Protein AF-A0A7Y4QPN0-F1 (afdb_monomer_lite)

Secondary structure (DSSP, 8-state):
-EEP-STTTS--SS--EEEEE-HHHHHH-GGG-S-TTT-EEEEEEEEEESS--BSSEEETTEEE-SS-EEEEETTTEEEEEEE-BS-TBTTEEEEEETTS-EEEEEGGG-BGGGGTEE-TTS---B--S-HHHHTS-EEE-

pLDDT: mean 90.71, std 7.28, range [56.94, 98.0]

Radius of gyration: 14.41 Å; chains: 1; bounding box: 36×32×32 Å

Structure (mmCIF, N/CA/C/O backbone):
data_AF-A0A7Y4QPN0-F1
#
_entry.id   AF-A0A7Y4QPN0-F1
#
loop_
_atom_site.group_PDB
_atom_site.id
_atom_site.type_symbol
_atom_site.label_atom_id
_atom_site.label_alt_id
_atom_site.label_comp_id
_atom_site.label_asym_id
_atom_site.label_entity_id
_atom_site.label_seq_id
_atom_site.pdbx_PDB_ins_code
_atom_site.Cartn_x
_atom_site.Cartn_y
_atom_site.Cartn_z
_atom_site.occupancy
_atom_site.B_iso_or_equiv
_atom_site.auth_seq_id
_atom_site.auth_comp_id
_atom_site.auth_asym_id
_atom_site.auth_atom_id
_atom_site.pdbx_PDB_model_num
ATOM 1 N N . ALA A 1 1 ? 5.530 -1.157 -14.576 1.00 84.69 1 ALA A N 1
ATOM 2 C CA . ALA A 1 1 ? 6.684 -0.924 -13.682 1.00 84.69 1 ALA A CA 1
ATOM 3 C C . ALA A 1 1 ? 7.989 -1.080 -14.460 1.00 84.69 1 ALA A C 1
ATOM 5 O O . ALA A 1 1 ? 8.014 -1.862 -15.405 1.00 84.69 1 ALA A O 1
ATOM 6 N N . LEU A 1 2 ? 9.055 -0.368 -14.081 1.00 88.00 2 LEU A N 1
ATOM 7 C CA . LEU A 1 2 ? 10.410 -0.590 -14.615 1.00 88.00 2 LEU A CA 1
ATOM 8 C C . LEU A 1 2 ? 11.257 -1.393 -13.610 1.00 88.00 2 LEU A C 1
ATOM 10 O O . LEU A 1 2 ? 10.964 -1.311 -12.418 1.00 88.00 2 LEU A O 1
ATOM 14 N N . PRO A 1 3 ? 12.286 -2.147 -14.044 1.00 90.00 3 PRO A N 1
ATOM 15 C CA . PRO A 1 3 ? 13.166 -2.896 -13.141 1.00 90.00 3 PRO A CA 1
ATOM 16 C C . PRO A 1 3 ? 13.888 -2.017 -12.113 1.00 90.00 3 PRO A C 1
ATOM 18 O O . PRO A 1 3 ? 14.371 -0.930 -12.442 1.00 90.00 3 PRO A O 1
ATOM 21 N N . SER A 1 4 ? 14.016 -2.520 -10.883 1.00 87.56 4 SER A N 1
ATOM 22 C CA . SER A 1 4 ? 14.806 -1.879 -9.832 1.00 87.56 4 SER A CA 1
ATOM 23 C C . SER A 1 4 ? 16.281 -1.831 -10.203 1.00 87.56 4 SER A C 1
ATOM 25 O O . SER A 1 4 ? 16.864 -2.811 -10.676 1.00 87.56 4 SER A O 1
ATOM 27 N N . LYS A 1 5 ? 16.893 -0.677 -9.935 1.00 84.00 5 LYS A N 1
ATOM 28 C CA . LYS A 1 5 ? 18.319 -0.429 -10.161 1.00 84.00 5 LYS A CA 1
ATOM 29 C C . LYS A 1 5 ? 19.175 -0.703 -8.921 1.00 84.00 5 LYS A C 1
ATOM 31 O O . LYS A 1 5 ? 20.396 -0.623 -9.022 1.00 84.00 5 LYS A O 1
ATOM 36 N N . LYS A 1 6 ? 18.579 -1.014 -7.762 1.00 82.25 6 LYS A N 1
ATOM 37 C CA . LYS A 1 6 ? 19.346 -1.276 -6.537 1.00 82.25 6 LYS A CA 1
ATOM 38 C C . LYS A 1 6 ? 19.927 -2.689 -6.534 1.00 82.25 6 LYS A C 1
ATOM 40 O O . LYS A 1 6 ? 19.166 -3.654 -6.674 1.00 82.25 6 LYS A O 1
ATOM 45 N N . PRO A 1 7 ? 21.241 -2.829 -6.278 1.00 83.88 7 PRO A N 1
ATOM 46 C CA . PRO A 1 7 ? 21.863 -4.127 -6.052 1.00 83.88 7 PRO A CA 1
ATOM 47 C C . PRO A 1 7 ? 21.115 -4.932 -4.979 1.00 83.88 7 PRO A C 1
ATOM 49 O O . PRO A 1 7 ? 20.819 -4.420 -3.901 1.00 83.88 7 PRO A O 1
ATOM 52 N N . GLY A 1 8 ? 20.778 -6.183 -5.293 1.00 86.00 8 GLY A N 1
ATOM 53 C CA . GLY A 1 8 ? 20.008 -7.079 -4.419 1.00 86.00 8 GLY A CA 1
ATOM 54 C C . GLY A 1 8 ? 18.487 -7.032 -4.608 1.00 86.00 8 GLY A C 1
ATOM 55 O O . GLY A 1 8 ? 17.811 -7.964 -4.192 1.00 86.00 8 GLY A O 1
ATOM 56 N N . TYR A 1 9 ? 17.949 -6.010 -5.283 1.00 88.12 9 TYR A N 1
ATOM 57 C CA . TYR A 1 9 ? 16.516 -5.903 -5.605 1.00 88.12 9 TYR A CA 1
ATOM 58 C C . TYR A 1 9 ? 16.236 -5.952 -7.106 1.00 88.12 9 TYR A C 1
ATOM 60 O O . TYR A 1 9 ? 15.074 -5.935 -7.512 1.00 88.12 9 TYR A O 1
ATOM 68 N N . THR A 1 10 ? 17.275 -6.014 -7.939 1.00 91.38 10 THR A N 1
ATOM 69 C CA . THR A 1 10 ? 17.132 -6.206 -9.382 1.00 91.38 10 THR A CA 1
ATOM 70 C C . THR A 1 10 ? 16.358 -7.501 -9.666 1.00 91.38 10 THR A C 1
ATOM 72 O O . THR A 1 10 ? 16.699 -8.544 -9.101 1.00 91.38 10 THR A O 1
ATOM 75 N N . PRO A 1 11 ? 15.319 -7.459 -10.518 1.00 94.50 11 PRO A N 1
ATOM 76 C CA . PRO A 1 11 ? 14.606 -8.658 -10.941 1.00 94.50 11 PRO A CA 1
ATOM 77 C C . PRO A 1 11 ? 15.528 -9.714 -11.552 1.00 94.50 11 PRO A C 1
ATOM 79 O O . PRO A 1 11 ? 16.516 -9.393 -12.213 1.00 94.50 11 PRO A O 1
ATOM 82 N N . THR A 1 12 ? 15.165 -10.980 -11.379 1.00 94.31 12 THR A N 1
ATOM 83 C CA . THR A 1 12 ? 15.828 -12.134 -11.995 1.00 94.31 12 THR A CA 1
ATOM 84 C C . THR A 1 12 ? 14.836 -12.909 -12.861 1.00 94.31 12 THR A C 1
ATOM 86 O O . THR A 1 12 ? 13.638 -12.629 -12.859 1.00 94.31 12 THR A O 1
ATOM 89 N N . SER A 1 13 ? 15.309 -13.929 -13.578 1.00 94.44 13 SER A N 1
ATOM 90 C CA . SER A 1 13 ? 14.431 -14.854 -14.308 1.00 94.44 13 SER A CA 1
ATOM 91 C C . SER A 1 13 ? 13.518 -15.686 -13.398 1.00 94.44 13 SER A C 1
ATOM 93 O O . SER A 1 13 ? 12.538 -16.241 -13.881 1.00 94.44 13 SER A O 1
ATOM 95 N N . PHE A 1 14 ? 13.839 -15.796 -12.103 1.00 94.06 14 PHE A N 1
ATOM 96 C CA . PHE A 1 14 ? 13.081 -16.592 -11.129 1.00 94.06 14 PHE A CA 1
ATOM 97 C C . PHE A 1 14 ? 12.181 -15.744 -10.225 1.00 94.06 14 PHE A C 1
ATOM 99 O O . PHE A 1 14 ? 11.198 -16.254 -9.697 1.00 94.06 14 PHE A O 1
ATOM 106 N N . SER A 1 15 ? 12.513 -14.466 -10.027 1.00 93.94 15 SER A N 1
ATOM 107 C CA . SER A 1 15 ? 11.762 -13.550 -9.167 1.00 93.94 15 SER A CA 1
ATOM 108 C C . SER A 1 15 ? 11.711 -12.162 -9.790 1.00 93.94 15 SER A C 1
ATOM 110 O O . SER A 1 15 ? 12.745 -11.520 -9.992 1.00 93.94 15 SER A O 1
ATOM 112 N N . SER A 1 16 ? 10.501 -11.718 -10.115 1.00 94.88 16 SER A N 1
ATOM 113 C CA . SER A 1 16 ? 10.235 -10.447 -10.779 1.00 94.88 16 SER A CA 1
ATOM 114 C C . SER A 1 16 ? 8.795 -10.036 -10.488 1.00 94.88 16 SER A C 1
ATOM 116 O O . SER A 1 16 ? 7.860 -10.570 -11.083 1.00 94.88 16 SER A O 1
ATOM 118 N N . THR A 1 17 ? 8.597 -9.135 -9.529 1.00 93.38 17 THR A N 1
ATOM 119 C CA . THR A 1 17 ? 7.265 -8.721 -9.078 1.00 93.38 17 THR A CA 1
ATOM 120 C C . THR A 1 17 ? 7.198 -7.224 -8.821 1.00 93.38 17 THR A C 1
ATOM 122 O O . THR A 1 17 ? 8.151 -6.607 -8.355 1.00 93.38 17 THR A O 1
ATOM 125 N N . ALA A 1 18 ? 6.063 -6.632 -9.171 1.00 91.81 18 ALA A N 1
ATOM 126 C CA . ALA A 1 18 ? 5.687 -5.281 -8.775 1.00 91.81 18 ALA A CA 1
ATOM 127 C C . ALA A 1 18 ? 4.483 -5.332 -7.824 1.00 91.81 18 ALA A C 1
ATOM 129 O O . ALA A 1 18 ? 3.768 -4.355 -7.688 1.00 91.81 18 ALA A O 1
ATOM 130 N N . ILE A 1 19 ? 4.217 -6.487 -7.215 1.00 93.25 19 ILE A N 1
ATOM 131 C CA . ILE A 1 19 ? 3.146 -6.681 -6.244 1.00 93.25 19 ILE A CA 1
ATOM 132 C C . ILE A 1 19 ? 3.761 -6.713 -4.852 1.00 93.25 19 ILE A C 1
ATOM 134 O O . ILE A 1 19 ? 4.782 -7.373 -4.643 1.00 93.25 19 ILE A O 1
ATOM 138 N N . ILE A 1 20 ? 3.115 -6.030 -3.914 1.00 93.56 20 ILE A N 1
ATOM 139 C CA . ILE A 1 20 ? 3.449 -6.053 -2.489 1.00 93.56 20 ILE A CA 1
ATOM 140 C C . ILE A 1 20 ? 2.230 -6.470 -1.673 1.00 93.56 20 ILE A C 1
ATOM 142 O O . ILE A 1 20 ? 1.093 -6.293 -2.115 1.00 93.56 20 ILE A O 1
ATOM 146 N N . VAL A 1 21 ? 2.474 -7.048 -0.498 1.00 95.19 21 VAL A N 1
ATOM 147 C CA . VAL A 1 21 ? 1.431 -7.566 0.399 1.00 95.19 21 VAL A CA 1
ATOM 148 C C . VAL A 1 21 ? 1.195 -6.653 1.599 1.00 95.19 21 VAL A C 1
ATOM 150 O O . VAL A 1 21 ? 2.109 -6.013 2.100 1.00 95.19 21 VAL A O 1
ATOM 153 N N . SER A 1 22 ? -0.020 -6.642 2.126 1.00 94.81 22 SER A N 1
ATOM 154 C CA . SER A 1 22 ? -0.339 -5.946 3.367 1.00 94.81 22 SER A CA 1
ATOM 155 C C . SER A 1 22 ? 0.330 -6.593 4.581 1.00 94.81 22 SER A C 1
ATOM 157 O O . SER A 1 22 ? -0.013 -7.716 4.961 1.00 94.81 22 SER A O 1
ATOM 159 N N . GLN A 1 23 ? 1.251 -5.882 5.246 1.00 95.06 23 GLN A N 1
ATOM 160 C CA . GLN A 1 23 ? 1.844 -6.386 6.492 1.00 95.06 23 GLN A CA 1
ATOM 161 C C . GLN A 1 23 ? 0.801 -6.494 7.609 1.00 95.06 23 GLN A C 1
ATOM 163 O O . GLN A 1 23 ? 0.921 -7.366 8.465 1.00 95.06 23 GLN A O 1
ATOM 168 N N . LEU A 1 24 ? -0.256 -5.669 7.589 1.00 93.44 24 LEU A N 1
ATOM 169 C CA . LEU A 1 24 ? -1.390 -5.812 8.507 1.00 93.44 24 LEU A CA 1
ATOM 170 C C . LEU A 1 24 ? -1.960 -7.234 8.441 1.00 93.44 24 LEU A C 1
ATOM 172 O O . LEU A 1 24 ? -2.182 -7.868 9.473 1.00 93.44 24 LEU A O 1
ATOM 176 N N . VAL A 1 25 ? -2.162 -7.746 7.226 1.00 91.62 25 VAL A N 1
ATOM 177 C CA . VAL A 1 25 ? -2.688 -9.094 6.990 1.00 91.62 25 VAL A CA 1
ATOM 178 C C . VAL A 1 25 ? -1.707 -10.151 7.492 1.00 91.62 25 VAL A C 1
ATOM 180 O O . VAL A 1 25 ? -2.131 -11.104 8.145 1.00 91.62 25 VAL A O 1
ATOM 183 N N . LEU A 1 26 ? -0.406 -9.966 7.240 1.00 92.44 26 LEU A N 1
ATOM 184 C CA . LEU A 1 26 ? 0.641 -10.868 7.733 1.00 92.44 26 LEU A CA 1
ATOM 185 C C . LEU A 1 26 ? 0.705 -10.899 9.269 1.00 92.44 26 LEU A C 1
ATOM 187 O O . LEU A 1 26 ? 0.881 -11.965 9.853 1.00 92.44 26 LEU A O 1
ATOM 191 N N . ASN A 1 27 ? 0.527 -9.750 9.922 1.00 91.75 27 ASN A N 1
ATOM 192 C CA . ASN A 1 27 ? 0.617 -9.608 11.374 1.00 91.75 27 ASN A CA 1
ATOM 193 C C . ASN A 1 27 ? -0.647 -10.098 12.098 1.00 91.75 27 ASN A C 1
ATOM 195 O O . ASN A 1 27 ? -0.553 -10.723 13.154 1.00 91.75 27 ASN A O 1
ATOM 199 N N . LYS A 1 28 ? -1.840 -9.774 11.583 1.00 88.25 28 LYS A N 1
ATOM 200 C CA . LYS A 1 28 ? -3.124 -10.074 12.243 1.00 88.25 28 LYS A CA 1
ATOM 201 C C . LYS A 1 28 ? -3.712 -11.420 11.839 1.00 88.25 28 LYS A C 1
ATOM 203 O O . LYS A 1 28 ? -4.438 -12.020 12.631 1.00 88.25 28 LYS A O 1
ATOM 208 N N . GLY A 1 29 ? -3.412 -11.882 10.628 1.00 88.38 29 GLY A N 1
ATOM 209 C CA . GLY A 1 29 ? -4.105 -12.992 9.990 1.00 88.38 29 GLY A CA 1
ATOM 210 C C . GLY A 1 29 ? -5.476 -12.583 9.441 1.00 88.38 29 GLY A C 1
ATOM 211 O O . GLY A 1 29 ? -6.187 -11.752 10.010 1.00 88.38 29 GLY A O 1
ATOM 212 N N . LEU A 1 30 ? -5.873 -13.210 8.330 1.00 86.12 30 LEU A N 1
ATOM 213 C CA . LEU A 1 30 ? -7.129 -12.913 7.625 1.00 86.12 30 LEU A CA 1
ATOM 214 C C . LEU A 1 30 ? -8.370 -13.098 8.518 1.00 86.12 30 LEU A C 1
ATOM 216 O O . LEU A 1 30 ? -9.333 -12.346 8.414 1.00 86.12 30 LEU A O 1
ATOM 220 N N . ASN A 1 31 ? -8.335 -14.057 9.447 1.00 85.12 31 ASN A N 1
ATOM 221 C CA . ASN A 1 31 ? -9.440 -14.356 10.365 1.00 85.12 31 ASN A CA 1
ATOM 222 C C . ASN A 1 31 ? -9.690 -13.271 11.425 1.00 85.12 31 ASN A C 1
ATOM 224 O O . ASN A 1 31 ? -10.682 -13.350 12.150 1.00 85.12 31 ASN A O 1
ATOM 228 N N . LYS A 1 32 ? -8.775 -12.309 11.579 1.00 83.00 32 LYS A N 1
ATOM 229 C CA . LYS A 1 32 ? -8.895 -11.223 12.556 1.00 83.00 32 LYS A CA 1
ATOM 230 C C . LYS A 1 32 ? -9.278 -9.891 11.931 1.00 83.00 32 LYS A C 1
ATOM 232 O O . LYS A 1 32 ? -9.544 -8.966 12.696 1.00 83.00 32 LYS A O 1
ATOM 237 N N . LEU A 1 33 ? -9.330 -9.795 10.601 1.00 85.44 33 LEU A N 1
ATOM 238 C CA . LEU A 1 33 ? -9.683 -8.573 9.879 1.00 85.44 33 LEU A CA 1
ATOM 239 C C . LEU A 1 33 ? -11.178 -8.278 10.004 1.00 85.44 33 LEU A C 1
ATOM 241 O O . LEU A 1 33 ? -12.019 -9.132 9.729 1.00 85.44 33 LEU A O 1
ATOM 245 N N . ARG A 1 34 ? -11.519 -7.050 10.401 1.00 86.25 34 ARG A N 1
ATOM 246 C CA . ARG A 1 34 ? -12.919 -6.654 10.633 1.00 86.25 34 ARG A CA 1
ATOM 247 C C . ARG A 1 34 ? -13.722 -6.405 9.358 1.00 86.25 34 ARG A C 1
ATOM 249 O O . ARG A 1 34 ? -14.945 -6.469 9.413 1.00 86.25 34 ARG A O 1
ATOM 256 N N . ASN A 1 35 ? -13.070 -6.099 8.235 1.00 87.19 35 ASN A N 1
ATOM 257 C CA . ASN A 1 35 ? -13.757 -5.836 6.968 1.00 87.19 35 ASN A CA 1
ATOM 258 C C . ASN A 1 35 ? -12.993 -6.392 5.750 1.00 87.19 35 ASN A C 1
ATOM 260 O O . ASN A 1 35 ? -12.373 -5.627 5.009 1.00 87.19 35 ASN A O 1
ATOM 264 N N . PRO A 1 36 ? -13.050 -7.715 5.515 1.00 85.62 36 PRO A N 1
ATOM 265 C CA . PRO A 1 36 ? -12.365 -8.362 4.396 1.00 85.62 36 PRO A CA 1
ATOM 266 C C . PRO A 1 36 ? -12.682 -7.757 3.020 1.00 85.62 36 PRO A C 1
ATOM 268 O O . PRO A 1 36 ? -11.789 -7.599 2.195 1.00 85.62 36 PRO A O 1
ATOM 271 N N . ALA A 1 37 ? -13.932 -7.344 2.799 1.00 89.06 37 ALA A N 1
ATOM 272 C CA . ALA A 1 37 ? -14.380 -6.747 1.540 1.00 89.06 37 ALA A CA 1
ATOM 273 C C . ALA A 1 37 ? -13.896 -5.301 1.328 1.00 89.06 37 ALA A C 1
ATOM 275 O O . ALA A 1 37 ? -14.208 -4.686 0.318 1.00 89.06 37 ALA A O 1
ATOM 276 N N . ARG A 1 38 ? -13.173 -4.706 2.280 1.00 88.62 38 ARG A N 1
ATOM 277 C CA . ARG A 1 38 ? -12.565 -3.381 2.094 1.00 88.62 38 ARG A CA 1
ATOM 278 C C . ARG A 1 38 ? -11.073 -3.362 2.393 1.00 88.62 38 ARG A C 1
ATOM 280 O O . ARG A 1 38 ? -10.414 -2.407 2.018 1.00 88.62 38 ARG A O 1
ATOM 287 N N . THR A 1 39 ? -10.532 -4.395 3.037 1.00 93.69 39 THR A N 1
ATOM 288 C CA . THR A 1 39 ? -9.102 -4.478 3.344 1.00 93.69 39 THR A CA 1
ATOM 289 C C . THR A 1 39 ? -8.314 -5.007 2.152 1.00 93.69 39 THR A C 1
ATOM 291 O O . THR A 1 39 ? -8.434 -6.176 1.779 1.00 93.69 39 THR A O 1
ATOM 294 N N . VAL A 1 40 ? -7.460 -4.148 1.604 1.00 95.00 40 VAL A N 1
ATOM 295 C CA . VAL A 1 40 ? -6.477 -4.480 0.575 1.00 95.00 40 VAL A CA 1
ATOM 296 C C . VAL A 1 40 ? -5.424 -5.434 1.144 1.00 95.00 40 VAL A C 1
ATOM 298 O O . VAL A 1 40 ? -4.818 -5.181 2.187 1.00 95.00 40 VAL A O 1
ATOM 301 N N . VAL A 1 41 ? -5.196 -6.538 0.434 1.00 94.88 41 VAL A N 1
ATOM 302 C CA . VAL A 1 41 ? -4.164 -7.540 0.727 1.00 94.88 41 VAL A CA 1
ATOM 303 C C . VAL A 1 41 ? -2.983 -7.410 -0.219 1.00 94.88 41 VAL A C 1
ATOM 305 O O . VAL A 1 41 ? -1.855 -7.587 0.229 1.00 94.88 41 VAL A O 1
ATOM 308 N N . PHE A 1 42 ? -3.214 -7.081 -1.490 1.00 95.56 42 PHE A N 1
ATOM 309 C CA . PHE A 1 42 ? -2.140 -6.825 -2.445 1.00 95.56 42 PHE A CA 1
ATOM 310 C C . PHE A 1 42 ? -2.350 -5.504 -3.169 1.00 95.56 42 PHE A C 1
ATOM 312 O O . PHE A 1 42 ? -3.474 -5.164 -3.543 1.00 95.56 42 PHE A O 1
ATOM 319 N N . GLN A 1 43 ? -1.247 -4.800 -3.400 1.00 93.62 43 GLN A N 1
ATOM 320 C CA . GLN A 1 43 ? -1.220 -3.572 -4.183 1.00 93.62 43 GLN A CA 1
ATOM 321 C C . GLN A 1 43 ? -0.004 -3.517 -5.106 1.00 93.62 43 GLN A C 1
ATOM 323 O O . GLN A 1 43 ? 0.965 -4.266 -4.943 1.00 93.62 43 GLN A O 1
ATOM 328 N N . GLU A 1 44 ? -0.063 -2.619 -6.085 1.00 92.00 44 GLU A N 1
ATOM 329 C CA . GLU A 1 44 ? 0.982 -2.467 -7.092 1.00 92.00 44 GLU A CA 1
ATOM 330 C C . GLU A 1 44 ? 2.041 -1.458 -6.644 1.00 92.00 44 GLU A C 1
ATOM 332 O O . GLU A 1 44 ? 1.748 -0.310 -6.317 1.00 92.00 44 GLU A O 1
ATOM 337 N N . HIS A 1 45 ? 3.296 -1.875 -6.704 1.00 90.94 45 HIS A N 1
ATOM 338 C CA . HIS A 1 45 ? 4.487 -1.062 -6.546 1.00 90.94 45 HIS A CA 1
ATOM 339 C C . HIS A 1 45 ? 4.915 -0.457 -7.888 1.00 90.94 45 HIS A C 1
ATOM 341 O O . HIS A 1 45 ? 4.820 -1.086 -8.942 1.00 90.94 45 HIS A O 1
ATOM 347 N N . TYR A 1 46 ? 5.455 0.761 -7.883 1.00 88.50 46 TYR A N 1
ATOM 348 C CA . TYR A 1 46 ? 5.848 1.429 -9.129 1.00 88.50 46 TYR A CA 1
ATOM 349 C C . TYR A 1 46 ? 7.065 0.798 -9.837 1.00 88.50 46 TYR A C 1
ATOM 351 O O . TYR A 1 46 ? 7.277 1.009 -11.038 1.00 88.50 46 TYR A O 1
ATOM 359 N N . VAL A 1 47 ? 7.859 0.013 -9.108 1.00 88.69 47 VAL A N 1
ATOM 360 C CA . VAL A 1 47 ? 9.078 -0.662 -9.586 1.00 88.69 47 VAL A CA 1
ATOM 361 C C . VAL A 1 47 ? 8.925 -2.167 -9.509 1.00 88.69 47 VAL A C 1
ATOM 363 O O . VAL A 1 47 ? 8.373 -2.692 -8.549 1.00 88.69 47 VAL A O 1
ATOM 366 N N . LEU A 1 48 ? 9.459 -2.839 -10.526 1.00 91.69 48 LEU A N 1
ATOM 367 C CA . LEU A 1 48 ? 9.581 -4.284 -10.616 1.00 91.69 48 LEU A CA 1
ATOM 368 C C . LEU A 1 48 ? 10.845 -4.716 -9.865 1.00 91.69 48 LEU A C 1
ATOM 370 O O . LEU A 1 48 ? 11.942 -4.251 -10.183 1.00 91.69 48 LEU A O 1
ATOM 374 N N . MET A 1 49 ? 10.707 -5.593 -8.879 1.00 91.56 49 MET A N 1
ATOM 375 C CA . MET A 1 49 ? 11.778 -5.999 -7.969 1.00 91.56 49 MET A CA 1
ATOM 376 C C . MET A 1 49 ? 11.939 -7.522 -7.953 1.00 91.56 49 MET A C 1
ATOM 378 O O . MET A 1 49 ? 11.000 -8.272 -8.208 1.00 91.56 49 MET A O 1
ATOM 382 N N . GLY A 1 50 ? 13.149 -7.984 -7.641 1.00 93.38 50 GLY A N 1
ATOM 383 C CA . GLY A 1 50 ? 13.441 -9.391 -7.356 1.00 93.38 50 GLY A CA 1
ATOM 384 C C . GLY A 1 50 ? 13.078 -9.817 -5.929 1.00 93.38 50 GLY A C 1
ATOM 385 O O . GLY A 1 50 ? 13.171 -10.999 -5.606 1.00 93.38 50 GLY A O 1
ATOM 386 N N . ALA A 1 51 ? 12.658 -8.873 -5.084 1.00 89.25 51 ALA A N 1
ATOM 387 C CA . ALA A 1 51 ? 12.194 -9.121 -3.726 1.00 89.25 51 ALA A CA 1
ATOM 388 C C . ALA A 1 51 ? 10.690 -8.861 -3.615 1.00 89.25 51 ALA A C 1
ATOM 390 O O . ALA A 1 51 ? 10.160 -7.967 -4.273 1.00 89.25 51 ALA A O 1
ATOM 391 N N . PHE A 1 52 ? 10.034 -9.610 -2.734 1.00 89.38 52 PHE A N 1
ATOM 392 C CA . PHE A 1 52 ? 8.637 -9.404 -2.378 1.00 89.38 52 PHE A CA 1
ATOM 393 C C . PHE A 1 52 ? 8.554 -8.570 -1.097 1.00 89.38 52 PHE A C 1
ATOM 395 O O . PHE A 1 52 ? 9.117 -8.963 -0.076 1.00 89.38 52 PHE A O 1
ATOM 402 N N . TRP A 1 53 ? 7.925 -7.398 -1.176 1.00 90.94 53 TRP A N 1
ATOM 403 C CA . TRP A 1 53 ? 7.846 -6.423 -0.080 1.00 90.94 53 TRP A CA 1
ATOM 404 C C . TRP A 1 53 ? 6.447 -6.374 0.526 1.00 90.94 53 TRP A C 1
ATOM 406 O O . TRP A 1 53 ? 5.505 -6.983 0.008 1.00 90.94 53 TRP A O 1
ATOM 416 N N . TYR A 1 54 ? 6.322 -5.644 1.630 1.00 93.06 54 TYR A N 1
ATOM 417 C CA . TYR A 1 54 ? 5.068 -5.472 2.338 1.00 93.06 54 TYR A CA 1
ATOM 418 C C . TYR A 1 54 ? 4.851 -4.025 2.774 1.00 93.06 54 TYR A C 1
ATOM 420 O O . TYR A 1 54 ? 5.780 -3.379 3.235 1.00 93.06 54 TYR A O 1
ATOM 428 N N . GLU A 1 55 ? 3.613 -3.558 2.646 1.00 93.00 55 GLU A N 1
ATOM 429 C CA . GLU A 1 55 ? 3.122 -2.257 3.116 1.00 93.00 55 GLU A CA 1
ATOM 430 C C . GLU A 1 55 ? 1.613 -2.370 3.366 1.00 93.00 55 GLU A C 1
ATOM 432 O O . GLU A 1 55 ? 0.949 -3.062 2.591 1.00 93.00 55 GLU A O 1
ATOM 437 N N . PRO A 1 56 ? 1.017 -1.713 4.375 1.00 95.06 56 PRO A N 1
ATOM 438 C CA . PRO A 1 56 ? 1.640 -0.779 5.315 1.00 95.06 56 PRO A CA 1
ATOM 439 C C . PRO A 1 56 ? 2.653 -1.443 6.250 1.00 95.06 56 PRO A C 1
ATOM 441 O O . PRO A 1 56 ? 2.395 -2.538 6.745 1.00 95.06 56 PRO A O 1
ATOM 444 N N . GLU A 1 57 ? 3.761 -0.766 6.529 1.00 92.88 57 GLU A N 1
ATOM 445 C CA . GLU A 1 57 ? 4.789 -1.174 7.485 1.00 92.88 57 GLU A CA 1
ATOM 446 C C . GLU A 1 57 ? 4.341 -0.947 8.934 1.00 92.88 57 GLU A C 1
ATOM 448 O O . GLU A 1 57 ? 3.971 0.164 9.316 1.00 92.88 57 GLU A O 1
ATOM 453 N N . GLY A 1 58 ? 4.420 -1.966 9.789 1.00 91.62 58 GLY A N 1
ATOM 454 C CA . GLY A 1 58 ? 4.023 -1.823 11.187 1.00 91.62 58 GLY A CA 1
ATOM 455 C C . GLY A 1 58 ? 4.435 -2.949 12.125 1.00 91.62 58 GLY A C 1
ATOM 456 O O . GLY A 1 58 ? 4.921 -4.009 11.728 1.00 91.62 58 GLY A O 1
ATOM 457 N N . THR A 1 59 ? 4.230 -2.705 13.418 1.00 84.56 59 THR A N 1
ATOM 458 C CA . THR A 1 59 ? 4.453 -3.663 14.508 1.00 84.56 59 THR A CA 1
ATOM 459 C C . THR A 1 59 ? 3.325 -3.539 15.531 1.00 84.56 59 THR A C 1
ATOM 461 O O . THR A 1 59 ? 2.969 -2.442 15.958 1.00 84.56 59 THR A O 1
ATOM 464 N N . GLY A 1 60 ? 2.756 -4.674 15.946 1.00 86.94 60 GLY A N 1
ATOM 465 C CA . GLY A 1 60 ? 1.630 -4.694 16.881 1.00 86.94 60 GLY A CA 1
ATOM 466 C C . GLY A 1 60 ? 0.357 -4.113 16.261 1.00 86.94 60 GLY A C 1
ATOM 467 O O . GLY A 1 60 ? -0.223 -4.713 15.348 1.00 86.94 60 GLY A O 1
ATOM 468 N N . ASP A 1 61 ? -0.091 -2.977 16.795 1.00 90.25 61 ASP A N 1
ATOM 469 C CA . ASP A 1 61 ? -1.281 -2.241 16.346 1.00 90.25 61 ASP A CA 1
ATOM 470 C C . ASP A 1 61 ? -0.952 -0.942 15.605 1.00 90.25 61 ASP A C 1
ATOM 472 O O . ASP A 1 61 ? -1.876 -0.302 15.111 1.00 90.25 61 ASP A O 1
ATOM 476 N N . THR A 1 62 ? 0.329 -0.580 15.485 1.00 95.31 62 THR A N 1
ATOM 477 C CA . THR A 1 62 ? 0.769 0.673 14.859 1.00 95.31 62 THR A CA 1
ATOM 478 C C . THR A 1 62 ? 1.429 0.402 13.513 1.00 95.31 62 THR A C 1
ATOM 480 O O . THR A 1 62 ? 2.320 -0.443 13.406 1.00 95.31 62 THR A O 1
ATOM 483 N N . TYR A 1 63 ? 1.005 1.153 12.504 1.00 96.81 63 TYR A N 1
ATOM 484 C CA . TYR A 1 63 ? 1.417 1.047 11.111 1.00 96.81 63 TYR A CA 1
ATOM 485 C C . TYR A 1 63 ? 1.738 2.432 10.540 1.00 96.81 63 TYR A C 1
ATOM 487 O O . TYR A 1 63 ? 1.295 3.453 11.058 1.00 96.81 63 TYR A O 1
ATOM 495 N N . THR A 1 64 ? 2.496 2.468 9.457 1.00 96.19 64 THR A N 1
ATOM 496 C CA . THR A 1 64 ? 2.794 3.644 8.633 1.00 96.19 64 THR A CA 1
ATOM 497 C C . THR A 1 64 ? 2.736 3.223 7.164 1.00 96.19 64 THR A C 1
ATOM 499 O O . THR A 1 64 ? 2.531 2.046 6.876 1.00 96.19 64 THR A O 1
ATOM 502 N N . GLN A 1 65 ? 2.900 4.162 6.233 1.00 94.06 65 GLN A N 1
ATOM 503 C CA . GLN A 1 65 ? 3.175 3.854 4.826 1.00 94.06 65 GLN A CA 1
ATOM 504 C C . GLN A 1 65 ? 2.142 2.962 4.113 1.00 94.06 65 GLN A C 1
ATOM 506 O O . GLN A 1 65 ? 2.459 2.233 3.179 1.00 94.06 65 GLN A O 1
ATOM 511 N N . TRP A 1 66 ? 0.855 3.065 4.466 1.00 94.94 66 TRP A N 1
ATOM 512 C CA . TRP A 1 66 ? -0.192 2.454 3.629 1.00 94.94 66 TRP A CA 1
ATOM 513 C C . TRP A 1 66 ? -0.182 3.028 2.199 1.00 94.94 66 TRP A C 1
ATOM 515 O O . TRP A 1 66 ? -0.552 2.347 1.244 1.00 94.94 66 TRP A O 1
ATOM 525 N N . HIS A 1 67 ? 0.316 4.259 2.056 1.00 94.62 67 HIS A N 1
ATOM 526 C CA . HIS A 1 67 ? 0.805 4.845 0.815 1.00 94.62 67 HIS A CA 1
ATOM 527 C C . HIS A 1 67 ? 2.180 5.490 1.052 1.00 94.62 67 HIS A C 1
ATOM 529 O O . HIS A 1 67 ? 2.501 5.837 2.192 1.00 94.62 67 HIS A O 1
ATOM 535 N N . THR A 1 68 ? 2.964 5.693 -0.010 1.00 93.00 68 THR A N 1
ATOM 536 C CA . THR A 1 68 ? 4.319 6.250 0.097 1.00 93.00 68 THR A CA 1
ATOM 537 C C . THR A 1 68 ? 4.542 7.326 -0.956 1.00 93.00 68 THR A C 1
ATOM 539 O O . THR A 1 68 ? 4.841 7.058 -2.120 1.00 93.00 68 THR A O 1
ATOM 542 N N . TYR A 1 69 ? 4.431 8.579 -0.517 1.00 93.06 69 TYR A N 1
ATOM 543 C CA . TYR A 1 69 ? 4.728 9.764 -1.308 1.00 93.06 69 TYR A CA 1
ATOM 544 C C . TYR A 1 69 ? 6.066 10.379 -0.891 1.00 93.06 69 TYR A C 1
ATOM 546 O O . TYR A 1 69 ? 6.160 11.017 0.156 1.00 93.06 69 TYR A O 1
ATOM 554 N N . THR A 1 70 ? 7.109 10.228 -1.707 1.00 90.19 70 THR A N 1
ATOM 555 C CA . THR A 1 70 ? 8.441 10.778 -1.402 1.00 90.19 70 THR A CA 1
ATOM 556 C C . THR A 1 70 ? 9.197 11.215 -2.659 1.00 90.19 70 THR A C 1
ATOM 558 O O . THR A 1 70 ? 8.910 10.774 -3.773 1.00 90.19 70 THR A O 1
ATOM 561 N N . ALA A 1 71 ? 10.148 12.137 -2.481 1.00 84.38 71 ALA A N 1
ATOM 562 C CA . ALA A 1 71 ? 11.109 12.572 -3.502 1.00 84.38 71 ALA A CA 1
ATOM 563 C C . ALA A 1 71 ? 12.245 11.564 -3.705 1.00 84.38 71 ALA A C 1
ATOM 565 O O . ALA A 1 71 ? 12.945 11.589 -4.719 1.00 84.38 71 ALA A O 1
ATOM 566 N N . SER A 1 72 ? 12.463 10.706 -2.711 1.00 73.38 72 SER A N 1
ATOM 567 C CA . SER A 1 72 ? 13.597 9.805 -2.670 1.00 73.38 72 SER A CA 1
ATOM 568 C C . SER A 1 72 ? 13.202 8.514 -1.975 1.00 73.38 72 SER A C 1
ATOM 570 O O . SER A 1 72 ? 12.883 8.514 -0.789 1.00 73.38 72 SER A O 1
ATOM 572 N N . SER A 1 73 ? 13.306 7.398 -2.687 1.00 66.88 73 SER A N 1
ATOM 573 C CA . SER A 1 73 ? 13.700 6.164 -2.029 1.00 66.88 73 SER A CA 1
ATOM 574 C C . SER A 1 73 ? 15.156 5.935 -2.385 1.00 66.88 73 SER A C 1
ATOM 576 O O . SER A 1 73 ? 15.519 5.807 -3.556 1.00 66.88 73 SER A O 1
ATOM 578 N N . SER A 1 74 ? 16.014 5.859 -1.366 1.00 56.94 74 SER A N 1
ATOM 579 C CA . SER A 1 74 ? 17.450 5.573 -1.514 1.00 56.94 74 SER A CA 1
ATOM 580 C C . SER A 1 74 ? 17.738 4.307 -2.341 1.00 56.94 74 SER A C 1
ATOM 582 O O . SER A 1 74 ? 18.881 4.046 -2.716 1.00 56.94 74 SER A O 1
ATOM 584 N N . SER A 1 75 ? 16.699 3.524 -2.629 1.00 57.59 75 SER A N 1
ATOM 585 C CA . SER A 1 75 ? 16.699 2.259 -3.324 1.00 57.59 75 SER A CA 1
ATOM 586 C C . SER A 1 75 ? 16.051 2.208 -4.703 1.00 57.59 75 SER A C 1
ATOM 588 O O . SER A 1 75 ? 16.417 1.333 -5.483 1.00 57.59 75 SER A O 1
ATOM 590 N N . GLU A 1 76 ? 15.117 3.080 -5.061 1.00 62.25 76 GLU A N 1
ATOM 591 C CA . GLU A 1 76 ? 14.386 2.910 -6.322 1.00 62.25 76 GLU A CA 1
ATOM 592 C C . GLU A 1 76 ? 14.197 4.212 -7.118 1.00 62.25 76 GLU A C 1
ATOM 594 O O . GLU A 1 76 ? 13.975 4.155 -8.333 1.00 62.25 76 GLU A O 1
ATOM 599 N N . TRP A 1 77 ? 14.289 5.386 -6.485 1.00 65.56 77 TRP A N 1
ATOM 600 C CA . TRP A 1 77 ? 14.048 6.676 -7.137 1.00 65.56 77 TRP A CA 1
ATOM 601 C C . TRP A 1 77 ? 14.700 7.838 -6.396 1.00 65.56 77 TRP A C 1
ATOM 603 O O . TRP A 1 77 ? 14.617 7.935 -5.181 1.00 65.56 77 TRP A O 1
ATOM 613 N N . SER A 1 78 ? 15.281 8.767 -7.148 1.00 68.25 78 SER A N 1
ATOM 614 C CA . SER A 1 78 ? 15.676 10.085 -6.654 1.00 68.25 78 SER A CA 1
ATOM 615 C C . SER A 1 78 ? 15.203 11.117 -7.672 1.00 68.25 78 SER A C 1
ATOM 617 O O . SER A 1 78 ? 15.542 11.005 -8.854 1.00 68.25 78 SER A O 1
ATOM 619 N N . GLY A 1 79 ? 14.365 12.068 -7.253 1.00 76.38 79 GLY A N 1
ATOM 620 C CA . GLY A 1 79 ? 13.778 13.059 -8.151 1.00 76.38 79 GLY A CA 1
ATOM 621 C C . GLY A 1 79 ? 12.586 13.808 -7.555 1.00 76.38 79 GLY A C 1
ATOM 622 O O . GLY A 1 79 ? 12.518 14.068 -6.359 1.00 76.38 79 GLY A O 1
ATOM 623 N N . THR A 1 80 ? 11.636 14.194 -8.406 1.00 85.62 80 THR A N 1
ATOM 624 C CA . THR A 1 80 ? 10.402 14.865 -7.971 1.00 85.62 80 THR A CA 1
ATOM 625 C C . THR A 1 80 ? 9.574 13.941 -7.069 1.00 85.62 80 THR A C 1
ATOM 627 O O . THR A 1 80 ? 9.467 12.750 -7.386 1.00 85.62 80 THR A O 1
ATOM 630 N N . PRO A 1 81 ? 8.970 14.465 -5.981 1.00 89.06 81 PRO A N 1
ATOM 631 C CA . PRO A 1 81 ? 8.034 13.707 -5.164 1.00 89.06 81 PRO A CA 1
ATOM 632 C C . PRO A 1 81 ? 6.942 13.029 -5.990 1.00 89.06 81 PRO A C 1
ATOM 634 O O . PRO A 1 81 ? 6.354 13.646 -6.880 1.00 89.06 81 PRO A O 1
ATOM 637 N N . ARG A 1 82 ? 6.673 11.760 -5.689 1.00 90.25 82 ARG A N 1
ATOM 638 C CA . ARG A 1 82 ? 5.627 10.963 -6.335 1.00 90.25 82 ARG A CA 1
ATOM 639 C C . ARG A 1 82 ? 5.073 9.927 -5.377 1.00 90.25 82 ARG A C 1
ATOM 641 O O . ARG A 1 82 ? 5.737 9.554 -4.418 1.00 90.25 82 ARG A O 1
ATOM 648 N N . GLU A 1 83 ? 3.903 9.405 -5.717 1.00 92.69 83 GLU A N 1
ATOM 649 C CA . GLU A 1 83 ? 3.381 8.188 -5.107 1.00 92.69 83 GLU A CA 1
ATOM 650 C C . GLU A 1 83 ? 4.154 6.958 -5.623 1.00 92.69 83 GLU A C 1
ATOM 652 O O . GLU A 1 83 ? 4.529 6.894 -6.805 1.00 92.69 83 GLU A O 1
ATOM 657 N N . HIS A 1 84 ? 4.406 6.000 -4.731 1.00 90.25 84 HIS A N 1
ATOM 658 C CA . HIS A 1 84 ? 5.128 4.757 -5.005 1.00 90.25 84 HIS A CA 1
ATOM 659 C C . HIS A 1 84 ? 4.182 3.578 -5.225 1.00 90.25 84 HIS A C 1
ATOM 661 O O . HIS A 1 84 ? 4.547 2.657 -5.958 1.00 90.25 84 HIS A O 1
ATOM 667 N N . PHE A 1 85 ? 2.956 3.627 -4.701 1.00 90.69 85 PHE A N 1
ATOM 668 C CA . PHE A 1 85 ? 1.978 2.551 -4.880 1.00 90.69 85 PHE A CA 1
ATOM 669 C C . PHE A 1 85 ? 0.811 2.985 -5.768 1.00 90.69 85 PHE A C 1
ATOM 671 O O . PHE A 1 85 ? 0.510 4.170 -5.879 1.00 90.69 85 PHE A O 1
ATOM 678 N N . ASN A 1 86 ? 0.172 2.042 -6.458 1.00 89.00 86 ASN A N 1
ATOM 679 C CA . ASN A 1 86 ? -1.067 2.268 -7.214 1.00 89.00 86 ASN A CA 1
ATOM 680 C C . ASN A 1 86 ? -1.014 3.508 -8.128 1.00 89.00 86 ASN A C 1
ATOM 682 O O . ASN A 1 86 ? -1.912 4.348 -8.108 1.00 89.00 86 ASN A O 1
ATOM 686 N N . ASN A 1 87 ? 0.077 3.677 -8.883 1.00 88.62 87 ASN A N 1
ATOM 687 C CA . ASN A 1 87 ? 0.270 4.854 -9.743 1.00 88.62 87 ASN A CA 1
ATOM 688 C C . ASN A 1 87 ? 0.621 4.537 -11.201 1.00 88.62 87 ASN A C 1
ATOM 690 O O . ASN A 1 87 ? 0.719 5.458 -12.013 1.00 88.62 87 ASN A O 1
ATOM 694 N N . LEU A 1 88 ? 0.813 3.262 -11.544 1.00 85.88 88 LEU A N 1
ATOM 695 C CA . LEU A 1 88 ? 1.262 2.846 -12.875 1.00 85.88 88 LEU A CA 1
ATOM 696 C C . LEU A 1 88 ? 0.187 3.020 -13.954 1.00 85.88 88 LEU A C 1
ATOM 698 O O . LEU A 1 88 ? 0.523 3.125 -15.133 1.00 85.88 88 LEU A O 1
ATOM 702 N N . HIS A 1 89 ? -1.082 3.086 -13.554 1.00 88.56 89 HIS A N 1
ATOM 703 C CA .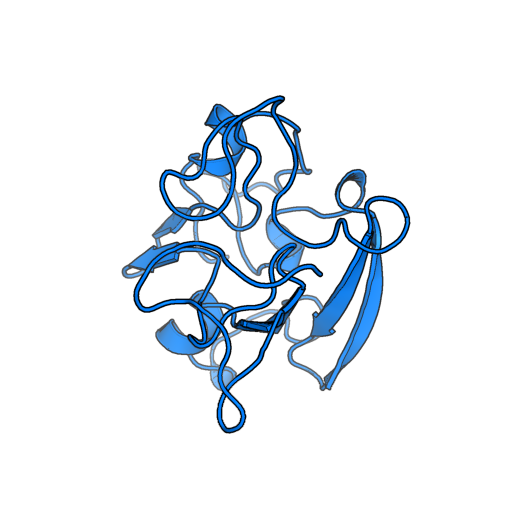 HIS A 1 89 ? -2.238 3.109 -14.442 1.00 88.56 89 HIS A CA 1
ATOM 704 C C . HIS A 1 89 ? -3.045 4.391 -14.210 1.00 88.56 89 HIS A C 1
ATOM 706 O O . HIS A 1 89 ? -3.983 4.412 -13.419 1.00 88.56 89 HIS A O 1
ATOM 712 N N . GLU A 1 90 ? -2.655 5.492 -14.863 1.00 91.38 90 GLU A N 1
ATOM 713 C CA . GLU A 1 90 ? -3.289 6.819 -14.707 1.00 91.38 90 GLU A CA 1
ATOM 714 C C . GLU A 1 90 ? -3.360 7.322 -13.250 1.00 91.38 90 GLU A C 1
ATOM 716 O O . GLU A 1 90 ? -4.396 7.821 -12.801 1.00 91.38 90 GLU A O 1
ATOM 721 N N . GLN A 1 91 ? -2.259 7.190 -12.497 1.00 91.75 91 GLN A N 1
ATOM 722 C CA . GLN A 1 91 ? -2.226 7.456 -11.047 1.00 91.75 91 GLN A CA 1
ATOM 723 C C . GLN A 1 91 ? -3.177 6.549 -10.242 1.00 91.75 91 GLN A C 1
ATOM 725 O O . GLN A 1 91 ? -3.640 6.914 -9.163 1.00 91.75 91 GLN A O 1
ATOM 730 N N . GLY A 1 92 ? -3.487 5.373 -10.780 1.00 92.06 92 GLY A N 1
ATOM 731 C CA . GLY A 1 92 ? -4.200 4.301 -10.105 1.00 92.06 92 GLY A CA 1
ATOM 732 C C . GLY A 1 92 ? -3.485 2.964 -10.249 1.00 92.06 92 GLY A C 1
ATOM 733 O O . GLY A 1 92 ? -2.445 2.850 -10.912 1.00 92.06 92 GLY A O 1
ATOM 734 N N . GLY A 1 93 ? -4.064 1.959 -9.608 1.00 91.44 93 GLY A N 1
ATOM 735 C CA . GLY A 1 93 ? -3.619 0.574 -9.659 1.00 91.44 93 GLY A CA 1
ATOM 736 C C . GLY A 1 93 ? -4.741 -0.376 -9.277 1.00 91.44 93 GLY A C 1
ATOM 737 O O . GLY A 1 93 ? -5.790 0.051 -8.781 1.00 91.44 93 GLY A O 1
ATOM 738 N N . ASN A 1 94 ? -4.523 -1.659 -9.546 1.00 91.69 94 ASN A N 1
ATOM 739 C CA . ASN A 1 94 ? -5.442 -2.704 -9.117 1.00 91.69 94 ASN A CA 1
ATOM 740 C C . ASN A 1 94 ? -5.160 -3.075 -7.662 1.00 91.69 94 ASN A C 1
ATOM 742 O O . ASN A 1 94 ? -4.055 -3.491 -7.312 1.00 91.69 94 ASN A O 1
ATOM 746 N N . LEU A 1 95 ? -6.184 -2.948 -6.830 1.00 94.06 95 LEU A N 1
ATOM 747 C CA . LEU A 1 95 ? -6.177 -3.368 -5.439 1.00 94.06 95 LEU A CA 1
ATOM 748 C C . LEU A 1 95 ? -6.842 -4.735 -5.347 1.00 94.06 95 LEU A C 1
ATOM 750 O O . LEU A 1 95 ? -7.939 -4.910 -5.873 1.00 94.06 95 LEU A O 1
ATOM 754 N N . VAL A 1 96 ? -6.195 -5.696 -4.688 1.00 95.00 96 VAL A N 1
ATOM 755 C CA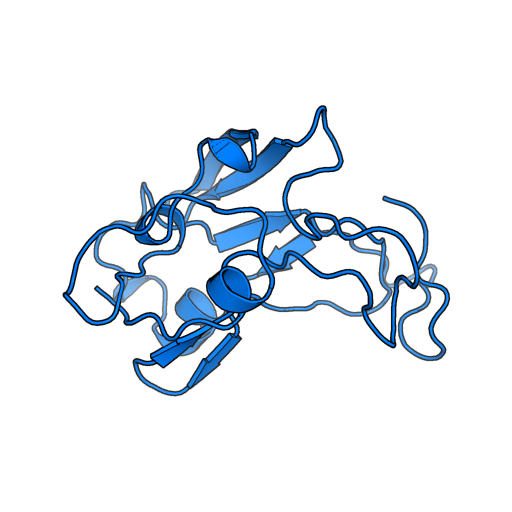 . VAL A 1 96 ? -6.788 -7.009 -4.396 1.00 95.00 96 VAL A CA 1
ATOM 756 C C . VAL A 1 96 ? -7.208 -7.035 -2.938 1.00 95.00 96 VAL A C 1
ATOM 758 O O . VAL A 1 96 ? -6.394 -6.772 -2.052 1.00 95.00 96 VAL A O 1
ATOM 761 N N . PHE A 1 97 ? -8.465 -7.373 -2.692 1.00 93.38 97 PHE A N 1
ATOM 762 C CA . PHE A 1 97 ? -9.088 -7.343 -1.376 1.00 93.38 97 PHE A CA 1
ATOM 763 C C . PHE A 1 97 ? -9.103 -8.728 -0.731 1.00 93.38 97 PHE A C 1
ATOM 765 O O . PHE A 1 97 ? -8.892 -9.756 -1.376 1.00 93.38 97 PHE A O 1
ATOM 772 N N . CYS A 1 98 ? -9.327 -8.761 0.579 1.00 89.50 98 CYS A N 1
ATOM 773 C CA . CYS A 1 98 ? -9.219 -9.976 1.383 1.00 89.50 98 CYS A CA 1
ATOM 774 C C . CYS A 1 98 ? -10.298 -11.027 1.076 1.00 89.50 98 CYS A C 1
ATOM 776 O O . CYS A 1 98 ? -10.060 -12.214 1.291 1.00 89.50 98 CYS A O 1
ATOM 778 N N . ASP A 1 99 ? -11.461 -10.633 0.572 1.00 89.62 99 ASP A N 1
ATOM 779 C CA . ASP A 1 99 ? -12.499 -11.559 0.092 1.00 89.62 99 ASP A CA 1
ATOM 780 C C . ASP A 1 99 ? -12.243 -12.075 -1.344 1.00 89.62 99 ASP A C 1
ATOM 782 O O . ASP A 1 99 ? -13.024 -12.871 -1.863 1.00 89.62 99 ASP A O 1
ATOM 786 N N . GLY A 1 100 ? -11.142 -11.648 -1.972 1.00 89.00 100 GLY A N 1
ATOM 787 C CA . GLY A 1 100 ? -10.688 -12.105 -3.281 1.00 89.00 100 GLY A CA 1
ATOM 788 C C . GLY A 1 100 ? -1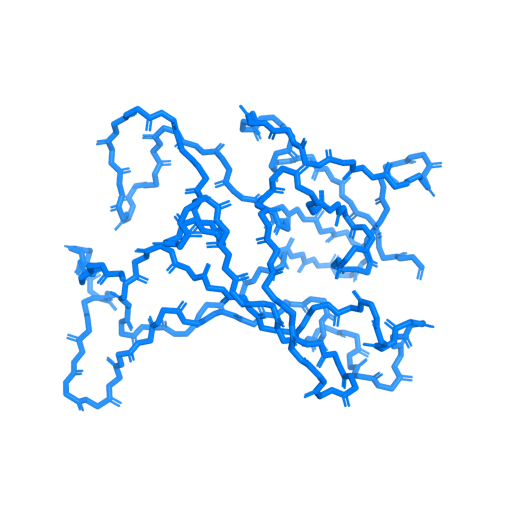1.147 -11.260 -4.468 1.00 89.00 100 GLY A C 1
ATOM 789 O O . GLY A 1 100 ? -10.747 -11.576 -5.590 1.00 89.00 100 GLY A O 1
ATOM 790 N N . HIS A 1 101 ? -11.943 -10.201 -4.275 1.00 94.25 101 HIS A N 1
ATOM 791 C CA . HIS A 1 101 ? -12.236 -9.293 -5.388 1.00 94.25 101 HIS A CA 1
ATOM 792 C C . HIS A 1 101 ? -11.066 -8.343 -5.667 1.00 94.25 101 HIS A C 1
ATOM 794 O O . HIS A 1 101 ? -10.128 -8.205 -4.878 1.00 94.25 101 HIS A O 1
ATOM 800 N N . SER A 1 102 ? -11.127 -7.682 -6.820 1.00 93.50 102 SER A N 1
ATOM 801 C CA . SER A 1 102 ? -10.171 -6.653 -7.210 1.00 93.50 102 SER A CA 1
ATOM 802 C C . SER A 1 102 ? -10.882 -5.424 -7.758 1.00 93.50 102 SER A C 1
ATOM 804 O O . SER A 1 102 ? -11.844 -5.562 -8.514 1.00 93.50 102 SER A O 1
ATOM 806 N N . GLU A 1 103 ? -10.373 -4.240 -7.438 1.00 93.44 103 GLU A N 1
ATOM 807 C CA . GLU A 1 103 ? -10.898 -2.956 -7.908 1.00 93.44 103 GLU A CA 1
ATOM 808 C C . GLU A 1 103 ? -9.746 -2.093 -8.426 1.00 93.44 103 GLU A C 1
ATOM 810 O O . GLU A 1 103 ? -8.697 -1.985 -7.788 1.00 93.44 103 GLU A O 1
ATOM 815 N N . TYR A 1 104 ? -9.947 -1.446 -9.573 1.00 94.25 104 TYR A N 1
ATOM 816 C CA . TYR A 1 104 ? -9.074 -0.354 -9.987 1.00 94.25 104 TYR A CA 1
ATOM 817 C C . TYR A 1 104 ? -9.444 0.911 -9.215 1.00 94.25 104 TYR A C 1
ATOM 819 O O . TYR A 1 104 ? -10.591 1.359 -9.268 1.00 94.25 104 TYR A O 1
ATOM 827 N N . LYS A 1 105 ? -8.459 1.542 -8.574 1.00 94.38 105 LYS A N 1
ATOM 828 C CA . LYS A 1 105 ? -8.680 2.778 -7.819 1.00 94.38 105 LYS A CA 1
ATOM 829 C C . LYS A 1 105 ? -7.552 3.773 -8.049 1.00 94.38 105 LYS A C 1
ATOM 831 O O . LYS A 1 105 ? -6.378 3.404 -8.077 1.00 94.38 105 LYS A O 1
ATOM 836 N N . LYS A 1 106 ? -7.897 5.057 -8.202 1.00 95.19 106 LYS A N 1
ATOM 837 C CA . LYS A 1 106 ? -6.890 6.131 -8.229 1.00 95.19 106 LYS A CA 1
ATOM 838 C C . LYS A 1 106 ? -6.347 6.346 -6.824 1.00 95.19 106 LYS A C 1
ATOM 840 O O . LYS A 1 106 ? -7.123 6.349 -5.872 1.00 95.19 106 LYS A O 1
ATOM 845 N N . ASN A 1 107 ? -5.050 6.608 -6.692 1.00 92.19 107 ASN A N 1
ATOM 846 C CA . ASN A 1 107 ? -4.408 6.876 -5.402 1.00 92.19 107 ASN A CA 1
ATOM 847 C C . ASN A 1 107 ? -5.161 7.949 -4.589 1.00 92.19 107 ASN A C 1
ATOM 849 O O . ASN A 1 107 ? -5.501 7.728 -3.433 1.00 92.19 107 ASN A O 1
ATOM 853 N N . LYS A 1 108 ? -5.584 9.040 -5.233 1.00 95.44 108 LYS A N 1
ATOM 854 C CA . LYS A 1 108 ? -6.369 10.129 -4.633 1.00 95.44 108 LYS A CA 1
ATOM 855 C C . LYS A 1 108 ? -7.766 9.737 -4.135 1.00 95.44 108 LYS A C 1
ATOM 857 O O . LYS A 1 108 ? -8.438 10.558 -3.524 1.00 95.44 108 LYS A O 1
ATOM 862 N N . GLN A 1 109 ? -8.242 8.541 -4.471 1.00 95.50 109 GLN A N 1
ATOM 863 C CA . GLN A 1 109 ? -9.517 7.994 -4.004 1.00 95.50 109 GLN A CA 1
ATOM 864 C C . GLN A 1 109 ? -9.323 6.987 -2.866 1.00 95.50 109 GLN A C 1
ATOM 866 O O . GLN A 1 109 ? -10.315 6.553 -2.282 1.00 95.50 109 GLN A O 1
ATOM 871 N N . THR A 1 110 ? -8.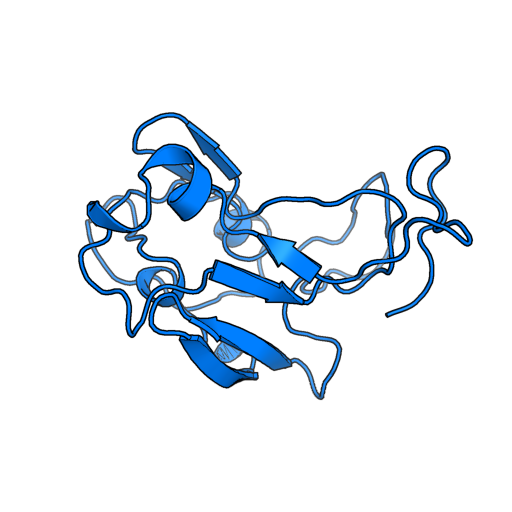083 6.590 -2.572 1.00 95.31 110 THR A N 1
ATOM 872 C CA . THR A 1 110 ? -7.767 5.670 -1.475 1.00 95.31 110 THR A CA 1
ATOM 873 C C . THR A 1 110 ? -7.740 6.383 -0.125 1.00 95.31 110 THR A C 1
ATOM 875 O O . THR A 1 110 ? -7.565 7.605 -0.041 1.00 95.31 110 THR A O 1
ATOM 878 N N . SER A 1 111 ? -7.922 5.611 0.940 1.00 96.50 111 SER A N 1
ATOM 879 C CA . SER A 1 111 ? -7.811 6.087 2.316 1.00 96.50 111 SER A CA 1
ATOM 880 C C . SER A 1 111 ? -7.261 5.005 3.243 1.00 96.50 111 SER A C 1
ATOM 882 O O . SER A 1 111 ? -7.234 3.826 2.883 1.00 96.50 111 SER A O 1
ATOM 884 N N . SER A 1 112 ? -6.857 5.383 4.459 1.00 96.56 112 SER A N 1
ATOM 885 C CA . SER A 1 112 ? -6.338 4.437 5.456 1.00 96.56 112 SER A CA 1
ATOM 886 C C . SER A 1 112 ? -7.300 3.271 5.728 1.00 96.56 112 SER A C 1
ATOM 888 O O . SER A 1 112 ? -6.854 2.143 5.946 1.00 96.56 112 SER A O 1
ATOM 890 N N . LEU A 1 113 ? -8.620 3.496 5.662 1.00 95.38 113 LEU A N 1
ATOM 891 C CA . LEU A 1 113 ? -9.612 2.436 5.867 1.00 95.38 113 LEU A CA 1
ATOM 892 C C . LEU A 1 113 ? -9.576 1.339 4.800 1.00 95.38 113 LEU A C 1
ATOM 894 O O . LEU A 1 113 ? -9.919 0.198 5.120 1.00 95.38 113 LEU A O 1
ATOM 898 N N . ASP A 1 114 ? -9.149 1.645 3.574 1.00 94.81 114 ASP A N 1
ATOM 899 C CA . ASP A 1 114 ? -8.953 0.628 2.532 1.00 94.81 114 ASP A CA 1
ATOM 900 C C . ASP A 1 114 ? -7.820 -0.342 2.916 1.00 94.81 114 ASP A C 1
ATOM 902 O O . ASP A 1 114 ? -7.780 -1.489 2.491 1.00 94.81 114 ASP A O 1
ATOM 906 N N . PHE A 1 115 ? -6.933 0.071 3.817 1.00 94.62 115 PHE A N 1
ATOM 907 C CA . PHE A 1 115 ? -5.855 -0.755 4.351 1.00 94.62 115 PHE A CA 1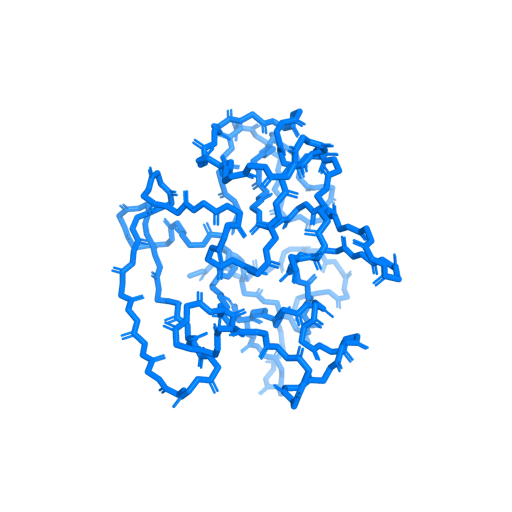
ATOM 908 C C . PHE A 1 115 ? -6.161 -1.293 5.751 1.00 94.62 115 PHE A C 1
ATOM 910 O O . PHE A 1 115 ? -5.281 -1.853 6.393 1.00 94.62 115 PHE A O 1
ATOM 917 N N . GLY A 1 116 ? -7.405 -1.157 6.231 1.00 93.81 116 GLY A N 1
ATOM 918 C CA . GLY A 1 116 ? -7.820 -1.615 7.562 1.00 93.81 116 GLY A CA 1
ATOM 919 C C . GLY A 1 116 ? -7.319 -0.734 8.711 1.00 93.81 116 GLY A C 1
ATOM 920 O O . GLY A 1 116 ? -7.261 -1.193 9.855 1.00 93.81 116 GLY A O 1
ATOM 921 N N . LEU A 1 117 ? -6.956 0.515 8.414 1.00 95.69 117 LEU A N 1
ATOM 922 C CA . LEU A 1 117 ? -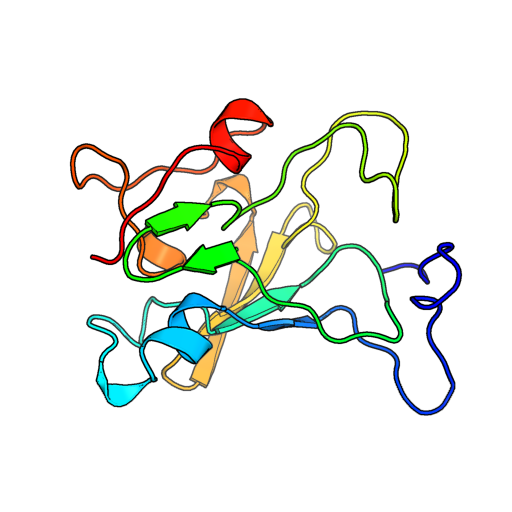6.298 1.429 9.338 1.00 95.69 117 LEU A CA 1
ATOM 923 C C . LEU A 1 117 ? -7.105 2.711 9.588 1.00 95.69 117 LEU A C 1
ATOM 925 O O . LEU A 1 117 ? -7.850 3.187 8.730 1.00 95.69 117 LEU A O 1
ATOM 929 N N . VAL A 1 118 ? -6.903 3.308 10.757 1.00 97.06 118 VAL A N 1
ATOM 930 C CA . VAL A 1 118 ? -7.429 4.624 11.153 1.00 97.06 118 VAL A CA 1
ATOM 931 C C . VAL A 1 118 ? -6.305 5.523 11.659 1.00 97.06 118 VAL A C 1
ATOM 933 O O . VAL A 1 118 ? -5.254 5.031 12.067 1.00 97.06 118 VAL A O 1
ATOM 936 N N . ASP A 1 119 ? -6.499 6.838 11.616 1.00 97.50 119 ASP A N 1
ATOM 937 C CA . ASP A 1 119 ? -5.551 7.799 12.185 1.00 97.50 119 ASP A CA 1
ATOM 938 C C . ASP A 1 119 ? -5.509 7.743 13.727 1.00 97.50 119 ASP A C 1
ATOM 940 O O . ASP A 1 119 ? -6.243 6.994 14.376 1.00 97.50 119 ASP A O 1
ATOM 944 N N . ALA A 1 120 ? -4.654 8.567 14.337 1.00 96.38 120 ALA A N 1
ATOM 945 C CA . ALA A 1 120 ? -4.516 8.652 15.794 1.00 96.38 120 ALA A CA 1
ATOM 946 C C . ALA A 1 120 ? -5.796 9.075 16.542 1.00 96.38 120 ALA A C 1
ATOM 948 O O . ALA A 1 120 ? -5.889 8.878 17.751 1.00 96.38 120 ALA A O 1
ATOM 949 N N . SER A 1 121 ? -6.774 9.655 15.845 1.00 97.19 121 SER A N 1
ATOM 950 C CA . SER A 1 121 ? -8.083 10.024 16.393 1.00 97.19 121 SER A CA 1
ATOM 951 C C . SER A 1 121 ? -9.159 8.967 16.112 1.00 97.19 121 SER A C 1
ATOM 953 O O . SER A 1 121 ? -10.316 9.166 16.478 1.00 97.19 121 SER A O 1
ATOM 955 N N . GLY A 1 122 ? -8.802 7.846 15.477 1.00 96.50 122 GLY A N 1
ATOM 956 C CA . GLY A 1 122 ? -9.727 6.778 15.105 1.00 96.50 122 GLY A CA 1
ATOM 957 C C . GLY A 1 122 ? -10.533 7.058 13.833 1.00 96.50 122 GLY A C 1
ATOM 958 O O . GLY A 1 122 ? -11.513 6.355 13.575 1.00 96.50 122 GLY A O 1
ATOM 959 N N . ASN A 1 123 ? -10.145 8.057 13.037 1.00 97.62 123 ASN A N 1
ATOM 960 C CA . ASN A 1 123 ? -10.858 8.463 11.829 1.00 97.62 123 ASN A CA 1
ATOM 961 C C . ASN A 1 123 ? -10.239 7.875 10.556 1.00 97.62 123 ASN A C 1
ATOM 963 O O . ASN A 1 123 ? -9.083 7.454 10.526 1.00 97.62 123 ASN A O 1
ATOM 967 N N . ASP A 1 124 ? -11.032 7.866 9.484 1.00 97.44 124 ASP A N 1
ATOM 968 C CA . ASP A 1 124 ? -10.513 7.615 8.141 1.00 97.44 124 ASP A CA 1
ATOM 969 C C . ASP A 1 124 ? -9.602 8.768 7.708 1.00 97.44 124 ASP A C 1
ATOM 971 O O . ASP A 1 124 ? -9.928 9.937 7.917 1.00 97.44 124 ASP A O 1
ATOM 975 N N . SER A 1 125 ? -8.488 8.436 7.066 1.00 97.81 125 SER A N 1
ATOM 976 C CA . SER A 1 125 ? -7.498 9.395 6.589 1.00 97.81 125 SER A CA 1
ATOM 977 C C . SER A 1 125 ? -7.384 9.280 5.068 1.00 97.81 125 SER A C 1
ATOM 979 O O . SER A 1 125 ? -6.749 8.348 4.564 1.00 97.81 125 SER A O 1
ATOM 981 N N . PRO A 1 126 ? -8.041 10.181 4.310 1.00 98.00 126 PRO A N 1
ATOM 982 C CA . PRO A 1 126 ? -7.934 10.221 2.856 1.00 98.00 126 PRO A CA 1
ATOM 983 C C . PRO A 1 126 ? -6.503 10.507 2.406 1.00 98.00 126 PRO A C 1
ATOM 985 O O . PRO A 1 126 ? -5.790 11.268 3.056 1.00 98.00 126 PRO A O 1
ATOM 988 N N . TRP A 1 127 ? -6.107 9.937 1.270 1.00 97.31 127 TRP A N 1
ATOM 989 C CA . TRP A 1 127 ? -4.779 10.126 0.689 1.00 97.31 127 TRP A CA 1
ATOM 990 C C . TRP A 1 127 ? -4.369 11.602 0.564 1.00 97.31 127 TRP A C 1
ATOM 992 O O . TRP A 1 127 ? -5.153 12.446 0.119 1.00 97.31 127 TRP A O 1
ATOM 1002 N N . GLN A 1 128 ? -3.104 11.896 0.882 1.00 97.06 128 GLN A N 1
ATOM 1003 C CA . GLN A 1 128 ? -2.484 13.202 0.657 1.00 97.06 128 GLN A CA 1
ATOM 1004 C C . GLN A 1 128 ? -1.082 13.041 0.049 1.00 97.06 128 GLN A C 1
ATOM 1006 O O . GLN A 1 128 ? -0.313 12.199 0.513 1.00 97.06 128 GLN A O 1
ATOM 1011 N N . PRO A 1 129 ? -0.688 13.878 -0.929 1.00 95.00 129 PRO A N 1
ATOM 1012 C CA . PRO A 1 129 ? 0.611 13.798 -1.600 1.00 95.00 129 PRO A CA 1
ATOM 1013 C C . PRO A 1 129 ? 1.728 14.422 -0.755 1.00 95.00 129 PRO A C 1
ATOM 1015 O O . PRO A 1 129 ? 2.401 15.361 -1.183 1.00 95.00 129 PRO A O 1
ATOM 1018 N N . THR A 1 130 ? 1.908 13.955 0.479 1.00 94.75 130 THR A N 1
ATOM 1019 C CA . THR A 1 130 ? 3.000 14.417 1.337 1.00 94.75 130 THR A CA 1
ATOM 1020 C C . THR A 1 130 ? 3.697 13.250 2.013 1.00 94.75 130 THR A C 1
ATOM 1022 O O . THR A 1 130 ? 3.080 12.262 2.422 1.00 94.75 130 THR A O 1
ATOM 1025 N N . GLU A 1 131 ? 5.009 13.394 2.169 1.00 93.19 131 GLU A N 1
ATOM 1026 C CA . GLU A 1 131 ? 5.804 12.427 2.916 1.00 93.19 131 GLU A CA 1
ATOM 1027 C C . GLU A 1 131 ? 5.378 12.389 4.385 1.00 93.19 131 GLU A C 1
ATOM 1029 O O . GLU A 1 131 ? 5.240 11.313 4.951 1.00 93.19 131 GLU A O 1
ATOM 1034 N N . ALA A 1 132 ? 5.060 13.544 4.979 1.00 95.62 132 ALA A N 1
ATOM 1035 C CA . ALA A 1 132 ? 4.555 13.618 6.348 1.00 95.62 132 ALA A CA 1
ATOM 1036 C C . ALA A 1 132 ? 3.295 12.759 6.557 1.00 95.62 132 ALA A C 1
ATOM 1038 O O . ALA A 1 132 ? 3.191 12.074 7.569 1.00 95.62 132 ALA A O 1
ATOM 1039 N N . HIS A 1 133 ? 2.374 12.749 5.589 1.00 96.81 133 HIS A N 1
ATOM 1040 C CA . HIS A 1 133 ? 1.181 11.904 5.638 1.00 96.81 133 HIS A CA 1
ATOM 1041 C C . HIS A 1 133 ? 1.520 10.415 5.488 1.00 96.81 133 HIS A C 1
ATOM 1043 O O . HIS A 1 133 ? 1.049 9.592 6.265 1.00 96.81 133 HIS A O 1
ATOM 1049 N N . SER A 1 134 ? 2.426 10.082 4.565 1.00 94.81 134 SER A N 1
ATOM 1050 C CA . SER A 1 134 ? 2.902 8.702 4.361 1.00 94.81 134 SER A CA 1
ATOM 1051 C C . SER A 1 134 ? 3.563 8.128 5.625 1.00 94.81 134 SER A C 1
ATOM 1053 O O . SER A 1 134 ? 3.442 6.945 5.933 1.00 94.81 134 SER A O 1
ATOM 1055 N N . ARG A 1 135 ? 4.267 8.980 6.380 1.00 94.38 135 ARG A N 1
ATOM 1056 C CA . ARG A 1 135 ? 4.996 8.632 7.610 1.00 94.38 135 ARG A CA 1
ATOM 1057 C C . ARG A 1 135 ? 4.155 8.766 8.884 1.00 94.38 135 ARG A C 1
ATOM 1059 O O . ARG A 1 135 ? 4.672 8.492 9.966 1.00 94.38 135 ARG A O 1
ATOM 1066 N N . ALA A 1 136 ? 2.901 9.207 8.785 1.00 97.12 136 ALA A N 1
ATOM 1067 C CA . ALA A 1 136 ? 2.037 9.356 9.947 1.00 97.12 136 ALA A CA 1
ATOM 1068 C C . ALA A 1 136 ? 1.730 7.986 10.582 1.00 97.12 136 ALA A C 1
ATOM 1070 O O . ALA A 1 136 ? 1.642 6.982 9.869 1.00 97.12 136 ALA A O 1
ATOM 1071 N N . PRO A 1 137 ? 1.564 7.922 11.916 1.00 97.38 137 PRO A N 1
ATOM 1072 C CA . PRO A 1 137 ? 1.149 6.700 12.582 1.00 97.38 137 PRO A CA 1
ATOM 1073 C C . PRO A 1 137 ? -0.340 6.435 12.346 1.00 97.38 137 PRO A C 1
ATOM 1075 O O . PRO A 1 137 ? -1.189 7.314 12.515 1.00 97.38 137 PRO A O 1
ATOM 1078 N N . TYR A 1 138 ? -0.638 5.186 12.027 1.00 97.75 138 TYR A N 1
ATOM 1079 C CA . TYR A 1 138 ? -1.970 4.645 11.826 1.00 97.75 138 TYR A CA 1
ATOM 1080 C C . TYR A 1 138 ? -2.178 3.414 12.695 1.00 97.75 138 TYR A C 1
ATOM 1082 O O . TYR A 1 138 ? -1.227 2.720 13.053 1.00 97.75 138 TYR A O 1
ATOM 1090 N N . PHE A 1 139 ? -3.431 3.126 13.015 1.00 96.00 139 PHE A N 1
ATOM 1091 C CA . PHE A 1 139 ? -3.790 2.097 13.974 1.00 96.00 139 PHE A CA 1
ATOM 1092 C C . PHE A 1 139 ? -4.759 1.104 13.363 1.00 96.00 139 PHE A C 1
ATOM 1094 O O . PHE A 1 139 ? -5.637 1.476 12.583 1.00 96.00 139 PHE A O 1
ATOM 1101 N N . TYR A 1 140 ? -4.598 -0.167 13.719 1.00 93.06 140 TYR A N 1
ATOM 1102 C CA . TYR A 1 140 ? -5.557 -1.183 13.316 1.00 93.06 140 TYR A CA 1
ATOM 1103 C C . TYR A 1 140 ? -6.944 -0.863 13.885 1.00 93.06 140 TYR A C 1
ATOM 1105 O O . TYR A 1 140 ? -7.087 -0.642 15.090 1.00 93.06 140 TYR A O 1
ATOM 1113 N N . ARG A 1 141 ? -7.955 -0.840 13.012 1.00 85.88 141 ARG A N 1
ATOM 1114 C CA . ARG A 1 141 ? -9.330 -0.526 13.400 1.00 85.88 141 ARG A CA 1
ATOM 1115 C C . ARG A 1 141 ? -9.997 -1.644 14.180 1.00 85.88 141 ARG A C 1
ATOM 1117 O O . ARG A 1 141 ? -10.034 -2.807 13.723 1.00 85.88 141 ARG A O 1
#

Sequence (141 aa):
ALPSKKPGYTPTSFSSTAIIVSQLVLNKGLNKLRNPARTVVFQEHYVLMGAFWYEPEGTGDTYTQWHTYTASSSSEWSGTPREHFNNLHEQGGNLVFCDGHSEYKKNKQTSSLDFGLVDASGNDSPWQPTEAHSRAPYFYR

Foldseek 3Di:
DEAWPAPPWGADPVAKDQKEAAVCCVQQPLVRQPCQPQAFGIWGFPHITSDHYHPQDDDDFKTFQNWAWDCDDVTGHHGDTDIGIQCPPVQGTWTATRVGDIDIDHLQADWQVSNQWDAPVRHIGGDDNDRCRRGGMIGHD